Protein AF-A0A6L1NUI7-F1 (afdb_monomer)

Structure (mmCIF, N/CA/C/O backbone):
data_AF-A0A6L1NUI7-F1
#
_entry.id   AF-A0A6L1NUI7-F1
#
loop_
_atom_site.group_PDB
_atom_site.id
_atom_site.type_symbol
_atom_site.label_atom_id
_atom_site.label_alt_id
_atom_site.label_comp_id
_atom_site.label_asym_id
_atom_site.label_entity_id
_atom_site.label_seq_id
_atom_site.pdbx_PDB_ins_code
_atom_site.Cartn_x
_atom_site.Cartn_y
_atom_site.Cartn_z
_atom_site.occupancy
_atom_site.B_iso_or_equiv
_atom_site.auth_seq_id
_atom_site.auth_comp_id
_atom_site.auth_asym_id
_atom_site.auth_atom_id
_atom_site.pdbx_PDB_model_num
ATOM 1 N N . SER A 1 1 ? 5.951 13.833 6.205 1.00 36.56 1 SER A N 1
ATOM 2 C CA . SER A 1 1 ? 7.248 13.678 5.516 1.00 36.56 1 SER A CA 1
ATOM 3 C C . SER A 1 1 ? 7.346 12.239 5.042 1.00 36.56 1 SER A C 1
ATOM 5 O O . SER A 1 1 ? 7.330 11.339 5.869 1.00 36.56 1 SER A O 1
ATOM 7 N N . GLY A 1 2 ? 7.330 12.006 3.727 1.00 36.03 2 GLY A N 1
ATOM 8 C CA . GLY A 1 2 ? 7.418 10.654 3.169 1.00 36.03 2 GLY A CA 1
ATOM 9 C C . GLY A 1 2 ? 8.837 10.120 3.326 1.00 36.03 2 GLY A C 1
ATOM 10 O O . GLY A 1 2 ? 9.734 10.541 2.601 1.00 36.03 2 GLY A O 1
ATOM 11 N N . ALA A 1 3 ? 9.051 9.234 4.295 1.00 41.09 3 ALA A N 1
ATOM 12 C CA . ALA A 1 3 ? 10.336 8.588 4.544 1.00 41.09 3 ALA A CA 1
ATOM 13 C C . ALA A 1 3 ? 10.554 7.423 3.561 1.00 41.09 3 ALA A C 1
ATOM 15 O O . ALA A 1 3 ? 10.689 6.271 3.963 1.00 41.09 3 ALA A O 1
ATOM 16 N N . SER A 1 4 ? 10.556 7.706 2.255 1.00 45.91 4 SER A N 1
ATOM 17 C CA . SER A 1 4 ? 10.937 6.700 1.261 1.00 45.91 4 SER A CA 1
ATOM 18 C C . SER A 1 4 ? 12.454 6.536 1.294 1.00 45.91 4 SER A C 1
ATOM 20 O O . SER A 1 4 ? 13.188 7.446 0.919 1.00 45.91 4 SER A O 1
ATOM 22 N N . GLN A 1 5 ? 12.933 5.378 1.754 1.00 47.09 5 GLN A N 1
ATOM 23 C CA . GLN A 1 5 ? 14.368 5.072 1.856 1.00 47.09 5 GLN A CA 1
ATOM 24 C C . GLN A 1 5 ? 15.029 4.854 0.486 1.00 47.09 5 GLN A C 1
ATOM 26 O O . GLN A 1 5 ? 16.252 4.861 0.374 1.00 47.09 5 GLN A O 1
ATOM 31 N N . THR A 1 6 ? 14.232 4.666 -0.572 1.00 51.44 6 THR A N 1
ATOM 32 C CA . THR A 1 6 ? 14.735 4.503 -1.938 1.00 51.44 6 THR A CA 1
ATOM 33 C C . THR A 1 6 ? 13.936 5.345 -2.931 1.00 51.44 6 THR A C 1
ATOM 35 O O . THR A 1 6 ? 12.750 5.619 -2.735 1.00 51.44 6 THR A O 1
ATOM 38 N N . MET A 1 7 ? 14.580 5.712 -4.041 1.00 58.28 7 MET A N 1
ATOM 39 C CA . MET A 1 7 ? 13.955 6.380 -5.194 1.00 58.28 7 MET A CA 1
ATOM 40 C C . MET A 1 7 ? 13.017 5.450 -5.996 1.00 58.28 7 MET A C 1
ATOM 42 O O . MET A 1 7 ? 12.481 5.850 -7.026 1.00 58.28 7 MET A O 1
ATOM 46 N N . ARG A 1 8 ? 12.824 4.198 -5.552 1.00 62.00 8 ARG A N 1
ATOM 47 C CA . ARG A 1 8 ? 11.993 3.180 -6.205 1.00 62.00 8 ARG A CA 1
ATOM 48 C C . ARG A 1 8 ? 10.780 2.858 -5.326 1.00 62.00 8 ARG A C 1
ATOM 50 O O . ARG A 1 8 ? 10.749 1.833 -4.655 1.00 62.00 8 ARG A O 1
ATOM 57 N N . SER A 1 9 ? 9.793 3.752 -5.333 1.00 72.69 9 SER A N 1
ATOM 58 C CA . SER A 1 9 ? 8.550 3.624 -4.558 1.00 72.69 9 SER A CA 1
ATOM 59 C C . SER A 1 9 ? 7.347 3.399 -5.468 1.00 72.69 9 SER A C 1
ATOM 61 O O . SER A 1 9 ? 7.165 4.125 -6.445 1.00 72.69 9 SER A O 1
ATOM 63 N N . TYR A 1 10 ? 6.519 2.392 -5.165 1.00 78.00 10 TYR A N 1
ATOM 64 C CA . TYR A 1 10 ? 5.344 2.039 -5.979 1.00 78.00 10 TYR A CA 1
ATOM 65 C C . TYR A 1 10 ? 4.313 3.182 -6.057 1.00 78.00 10 TYR A C 1
ATOM 67 O O . TYR A 1 10 ? 3.573 3.273 -7.037 1.00 78.00 10 TYR A O 1
ATOM 75 N N . HIS A 1 11 ? 4.331 4.115 -5.096 1.00 79.81 11 HIS A N 1
ATOM 76 C CA . HIS A 1 11 ? 3.532 5.347 -5.131 1.00 79.81 11 HIS A CA 1
ATOM 77 C C . HIS A 1 11 ? 3.903 6.248 -6.318 1.00 79.81 11 HIS A C 1
ATOM 79 O O . HIS A 1 11 ? 3.029 6.861 -6.923 1.00 79.81 11 HIS A O 1
ATOM 85 N N . LEU A 1 12 ? 5.183 6.285 -6.716 1.00 76.06 12 LEU A N 1
ATOM 86 C CA . LEU A 1 12 ? 5.661 7.122 -7.829 1.00 76.06 12 LEU A CA 1
ATOM 87 C C . LEU A 1 12 ? 5.173 6.639 -9.197 1.00 76.06 12 LEU A C 1
ATOM 89 O O . LEU A 1 12 ? 5.147 7.409 -10.152 1.00 76.06 12 LEU A O 1
ATOM 93 N N . VAL A 1 13 ? 4.809 5.363 -9.293 1.00 78.19 13 VAL A N 1
ATOM 94 C CA . VAL A 1 13 ? 4.329 4.735 -10.528 1.00 78.19 13 VAL A CA 1
ATOM 95 C C . VAL A 1 13 ? 2.831 4.430 -10.486 1.00 78.19 13 VAL A C 1
ATOM 97 O O . VAL A 1 13 ? 2.333 3.708 -11.344 1.00 78.19 13 VAL A O 1
ATOM 100 N N . GLY A 1 14 ? 2.112 4.961 -9.491 1.00 81.19 14 GLY A N 1
ATOM 101 C CA . GLY A 1 14 ? 0.664 4.784 -9.362 1.00 81.19 14 GLY A CA 1
ATOM 102 C C . GLY A 1 14 ? 0.231 3.351 -9.042 1.00 81.19 14 GLY A C 1
ATOM 103 O O . GLY A 1 14 ? -0.898 2.978 -9.338 1.00 81.19 14 GLY A O 1
ATOM 104 N N . GLN A 1 15 ? 1.120 2.542 -8.463 1.00 85.12 15 GLN A N 1
ATOM 105 C CA . GLN A 1 15 ? 0.863 1.140 -8.115 1.00 85.12 15 GLN A CA 1
ATOM 106 C C . GLN A 1 15 ? 0.808 0.914 -6.601 1.00 85.12 15 GLN A C 1
ATOM 108 O O . GLN A 1 15 ? 0.801 -0.228 -6.156 1.00 85.12 15 GLN A O 1
ATOM 113 N N . ALA A 1 16 ? 0.793 1.974 -5.794 1.00 89.25 16 ALA A N 1
ATOM 114 C CA . ALA A 1 16 ? 0.559 1.877 -4.361 1.00 89.25 16 ALA A CA 1
ATOM 115 C C . ALA A 1 16 ? -0.425 2.941 -3.887 1.00 89.25 16 ALA A C 1
ATOM 117 O O . ALA A 1 16 ? -0.636 3.958 -4.548 1.00 89.25 16 ALA A O 1
ATOM 118 N N . LEU A 1 17 ? -1.033 2.662 -2.742 1.00 87.94 17 LEU A N 1
ATOM 119 C CA . LEU A 1 17 ? -1.904 3.563 -2.013 1.00 87.94 17 LEU A CA 1
ATOM 120 C C . LEU A 1 17 ? -1.722 3.327 -0.518 1.00 87.94 17 LEU A C 1
ATOM 122 O O . LEU A 1 17 ? -1.456 2.203 -0.092 1.00 87.94 17 LEU A O 1
ATOM 126 N N . ASP A 1 18 ? -1.947 4.378 0.259 1.00 91.00 18 ASP A N 1
ATOM 127 C CA . ASP A 1 18 ? -2.017 4.278 1.710 1.00 91.00 18 ASP A CA 1
ATOM 128 C C . ASP A 1 18 ? -3.473 4.406 2.144 1.00 91.00 18 ASP A C 1
ATOM 130 O O . ASP A 1 18 ? -4.234 5.217 1.606 1.00 91.00 18 ASP A O 1
ATOM 134 N N . PHE A 1 19 ? -3.874 3.607 3.125 1.00 90.81 19 PHE A N 1
ATOM 135 C CA . PHE A 1 19 ? -5.210 3.672 3.704 1.00 90.81 19 PHE A CA 1
ATOM 136 C C . PHE A 1 19 ? -5.127 3.869 5.211 1.00 90.81 19 PHE A C 1
ATOM 138 O O . PHE A 1 19 ? -4.151 3.489 5.842 1.00 90.81 19 PHE A O 1
ATOM 145 N N . VAL A 1 20 ? -6.183 4.432 5.792 1.00 92.69 20 VAL A N 1
ATOM 146 C CA . VAL A 1 20 ? -6.388 4.512 7.240 1.00 92.69 20 VAL A CA 1
ATOM 147 C C . VAL A 1 20 ? -7.869 4.312 7.525 1.00 92.69 20 VAL A C 1
ATOM 149 O O . VAL A 1 20 ? -8.725 4.713 6.732 1.00 92.69 20 VAL A O 1
ATOM 152 N N . MET A 1 21 ? -8.201 3.674 8.644 1.00 89.19 21 MET A N 1
ATOM 153 C CA . MET A 1 21 ? -9.601 3.538 9.030 1.00 89.19 21 MET A CA 1
ATOM 154 C C . MET A 1 21 ? -10.107 4.824 9.666 1.00 89.19 21 MET A C 1
ATOM 156 O O . MET A 1 21 ? -9.452 5.407 10.523 1.00 89.19 21 MET A O 1
ATOM 160 N N . ALA A 1 22 ? -11.302 5.245 9.263 1.00 90.69 22 ALA A N 1
ATOM 161 C CA . ALA A 1 22 ? -11.936 6.446 9.777 1.00 90.69 22 ALA A CA 1
ATOM 162 C C . ALA A 1 22 ? -13.368 6.168 10.238 1.00 90.69 22 ALA A C 1
ATOM 164 O O . ALA A 1 22 ? -14.084 5.338 9.673 1.00 90.69 22 ALA A O 1
ATOM 165 N N . LYS A 1 23 ? -13.798 6.900 11.264 1.00 88.56 23 LYS A N 1
ATOM 166 C CA . LYS A 1 23 ? -15.185 6.975 11.720 1.00 88.56 23 LYS A CA 1
ATOM 167 C C . LYS A 1 23 ? -15.576 8.447 11.806 1.00 88.56 23 LYS A C 1
ATOM 169 O O . LYS A 1 23 ? -15.197 9.152 12.739 1.00 88.56 23 LYS A O 1
ATOM 174 N N . GLY A 1 24 ? -16.330 8.922 10.816 1.00 89.94 24 GLY A N 1
ATOM 175 C CA . GLY A 1 24 ? -16.632 10.347 10.683 1.00 89.94 24 GLY A CA 1
ATOM 176 C C . GLY A 1 24 ? -15.354 11.154 10.440 1.00 89.94 24 GLY A C 1
ATOM 177 O O . GLY A 1 24 ? -14.626 10.875 9.495 1.00 89.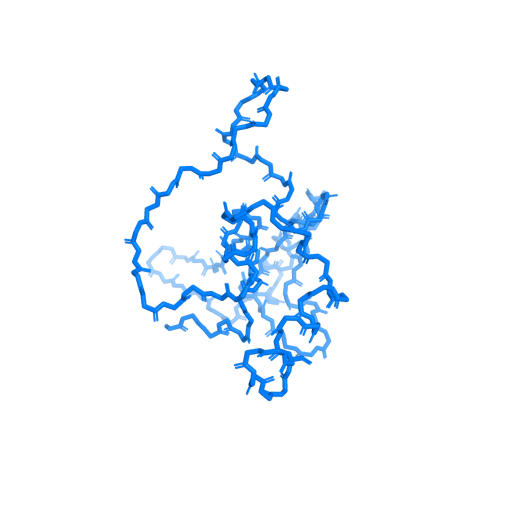94 24 GLY A O 1
ATOM 178 N N . LYS A 1 25 ? -15.078 12.137 11.303 1.00 90.50 25 LYS A N 1
ATOM 179 C CA . LYS A 1 25 ? -13.871 12.983 11.230 1.00 90.50 25 LYS A CA 1
ATOM 180 C C . LYS A 1 25 ? -12.664 12.405 11.980 1.00 90.50 25 LYS A C 1
ATOM 182 O O . LYS A 1 25 ? -11.600 13.015 11.975 1.00 90.50 25 LYS A O 1
ATOM 187 N N . THR A 1 26 ? -12.824 11.264 12.646 1.00 89.38 26 THR A N 1
ATOM 188 C CA . THR A 1 26 ? -11.764 10.642 13.444 1.00 89.38 26 THR A CA 1
ATOM 189 C C . THR A 1 26 ? -11.085 9.548 12.638 1.00 89.38 26 THR A C 1
ATOM 191 O O . THR A 1 26 ? -11.755 8.640 12.148 1.00 89.38 26 THR A O 1
ATOM 194 N N . VAL A 1 27 ? -9.762 9.624 12.532 1.00 91.62 27 VAL A N 1
ATOM 195 C CA . VAL A 1 27 ? -8.914 8.582 11.943 1.00 91.62 27 VAL A CA 1
ATOM 196 C C . VAL A 1 27 ? -8.290 7.730 13.044 1.00 91.62 27 VAL A C 1
ATOM 198 O O . VAL A 1 27 ? -7.925 8.246 14.099 1.00 91.62 27 VAL A O 1
ATOM 201 N N . ASP A 1 28 ? -8.168 6.432 12.796 1.00 89.94 28 ASP A N 1
ATOM 202 C CA . ASP A 1 28 ? -7.568 5.456 13.701 1.00 89.94 28 ASP A CA 1
ATOM 203 C C . ASP A 1 28 ? -6.395 4.754 13.003 1.00 89.94 28 ASP A C 1
ATOM 205 O O . ASP A 1 28 ? -6.570 3.852 12.178 1.00 89.94 28 ASP A O 1
ATOM 209 N N . TRP A 1 29 ? -5.185 5.191 13.356 1.00 88.50 29 TRP A N 1
ATOM 210 C CA . TRP A 1 29 ? -3.920 4.652 12.853 1.00 88.50 29 TRP A CA 1
ATOM 211 C C . TRP A 1 29 ? -3.480 3.359 13.560 1.00 88.50 29 TRP A C 1
ATOM 213 O O . TRP A 1 29 ? -2.514 2.733 13.135 1.00 88.50 29 TRP A O 1
ATOM 223 N N . GLY A 1 30 ? -4.149 2.939 14.637 1.00 89.00 30 GLY A N 1
ATOM 224 C CA . GLY A 1 30 ? -3.816 1.711 15.369 1.00 89.00 30 GLY A CA 1
ATOM 225 C C . GLY A 1 30 ? -4.628 0.500 14.915 1.00 89.00 30 GLY A C 1
ATOM 226 O O . GLY A 1 30 ? -4.228 -0.649 15.111 1.00 89.00 30 GLY A O 1
ATOM 227 N N . ALA A 1 31 ? -5.774 0.729 14.278 1.00 90.69 31 ALA A N 1
ATOM 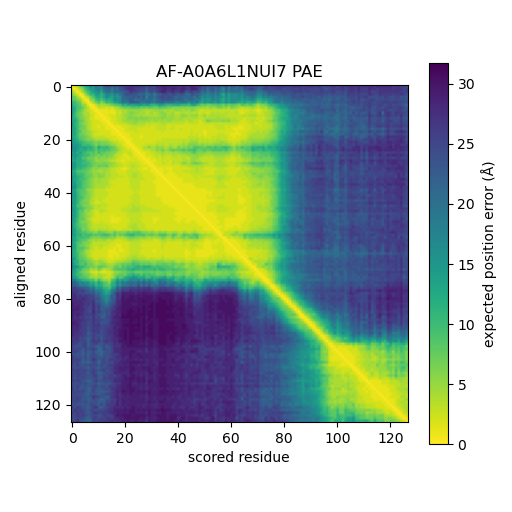228 C CA . ALA A 1 31 ? -6.750 -0.328 14.070 1.00 90.69 31 ALA A CA 1
ATOM 229 C C . ALA A 1 31 ? -6.463 -1.271 12.885 1.00 90.69 31 ALA A C 1
ATOM 231 O O . ALA A 1 31 ? -7.240 -2.203 12.673 1.00 90.69 31 ALA A O 1
ATOM 232 N N . TYR A 1 32 ? -5.360 -1.128 12.143 1.00 91.00 32 TYR A N 1
ATOM 233 C CA . TYR A 1 32 ? -5.025 -1.984 10.987 1.00 91.00 32 TYR A CA 1
ATOM 234 C C . TYR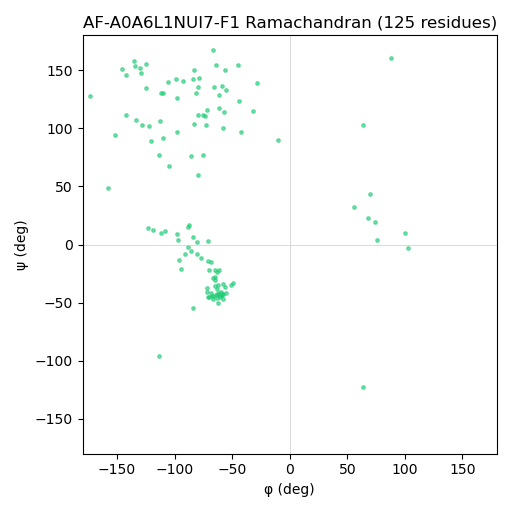 A 1 32 ? -5.128 -3.495 11.259 1.00 91.00 32 TYR A C 1
ATOM 236 O O . TYR A 1 32 ? -5.537 -4.261 10.388 1.00 91.00 32 TYR A O 1
ATOM 244 N N . ARG A 1 33 ? -4.824 -3.927 12.491 1.00 91.62 33 ARG A N 1
ATOM 245 C CA . ARG A 1 33 ? -4.890 -5.336 12.926 1.00 91.62 33 ARG A CA 1
ATOM 246 C C . ARG A 1 33 ? -6.186 -5.723 13.655 1.00 91.62 33 ARG A C 1
ATOM 248 O O . ARG A 1 33 ? -6.312 -6.864 14.099 1.00 91.62 33 ARG A O 1
ATOM 255 N N . SER A 1 34 ? -7.152 -4.812 13.762 1.00 93.25 34 SER A N 1
ATOM 256 C CA . SER A 1 34 ? -8.511 -5.115 14.233 1.00 93.25 34 SER A CA 1
ATOM 257 C C . SER A 1 34 ? -9.256 -6.020 13.245 1.00 93.25 34 SER A C 1
ATOM 259 O O . SER A 1 34 ? -8.850 -6.160 12.091 1.00 93.25 34 SER A O 1
ATOM 261 N N . ASP A 1 35 ? -10.393 -6.589 13.648 1.00 94.12 35 ASP A N 1
ATOM 262 C CA . ASP A 1 35 ? -11.200 -7.451 12.770 1.00 94.12 35 ASP A CA 1
ATOM 263 C C . ASP A 1 35 ? -11.653 -6.749 11.485 1.00 94.12 35 ASP A C 1
ATOM 265 O O . ASP A 1 35 ? -11.725 -7.366 10.422 1.00 94.12 35 ASP A O 1
ATOM 269 N N . LYS A 1 36 ? -11.932 -5.441 11.555 1.00 90.94 36 LYS A N 1
ATOM 270 C CA . LYS A 1 36 ? -12.295 -4.639 10.378 1.00 90.94 36 LYS A CA 1
ATOM 271 C C . LYS A 1 36 ? -11.093 -4.421 9.463 1.00 90.94 36 LYS A C 1
ATOM 273 O O . LYS A 1 36 ? -11.215 -4.631 8.258 1.00 90.94 36 LYS A O 1
ATOM 278 N N . GLY A 1 37 ? -9.940 -4.072 10.038 1.00 92.38 37 GLY A N 1
ATOM 279 C CA . GLY A 1 37 ? -8.691 -3.901 9.294 1.00 92.38 37 GLY A CA 1
ATOM 280 C C . GLY A 1 37 ? -8.266 -5.192 8.594 1.00 92.38 37 GLY A C 1
ATOM 281 O O . GLY A 1 37 ? -8.026 -5.193 7.391 1.00 92.38 37 GLY A O 1
ATOM 282 N N . LYS A 1 38 ? -8.324 -6.328 9.300 1.00 93.19 38 LYS A N 1
ATOM 283 C CA . LYS A 1 38 ? -8.062 -7.659 8.734 1.00 93.19 38 LYS A CA 1
ATOM 284 C C . LYS A 1 38 ? -9.003 -8.003 7.578 1.00 93.19 38 LYS A C 1
ATOM 286 O O . LYS A 1 38 ? -8.535 -8.506 6.562 1.00 93.19 38 LYS A O 1
ATOM 291 N N . LYS A 1 39 ? -10.308 -7.720 7.694 1.00 94.81 39 LYS A N 1
ATOM 292 C CA . LYS A 1 39 ? -11.277 -7.938 6.600 1.00 94.81 39 LYS A CA 1
ATOM 293 C C . LYS A 1 39 ? -10.963 -7.077 5.376 1.00 94.81 39 LYS A C 1
ATOM 295 O O . LYS A 1 39 ? -11.016 -7.580 4.256 1.00 94.81 39 LYS A O 1
ATOM 300 N N . PHE A 1 40 ? -10.609 -5.810 5.586 1.00 94.06 40 PHE A N 1
ATOM 301 C CA . PHE A 1 40 ? -10.198 -4.911 4.509 1.00 94.06 40 PHE A CA 1
ATOM 302 C C . PHE A 1 40 ? -8.930 -5.417 3.809 1.00 94.06 40 PHE A C 1
ATOM 304 O O . PHE A 1 40 ? -8.932 -5.595 2.594 1.00 94.06 40 PHE A O 1
ATOM 311 N N . VAL A 1 41 ? -7.886 -5.741 4.577 1.00 93.88 41 VAL A N 1
ATOM 312 C CA . VAL A 1 41 ? -6.622 -6.277 4.055 1.00 93.88 41 VAL A CA 1
ATOM 313 C C . VAL A 1 41 ? -6.846 -7.594 3.313 1.00 93.88 41 VAL A C 1
ATOM 315 O O . VAL A 1 41 ? -6.322 -7.773 2.220 1.00 93.88 41 VAL A O 1
ATOM 318 N N . ALA A 1 42 ? -7.660 -8.505 3.852 1.00 94.19 42 ALA A N 1
ATOM 319 C CA . ALA A 1 42 ? -7.998 -9.756 3.176 1.00 94.19 42 ALA A CA 1
ATOM 320 C C . ALA A 1 42 ? -8.675 -9.502 1.821 1.00 94.19 42 ALA A C 1
ATOM 322 O O . ALA A 1 42 ? -8.348 -10.159 0.831 1.00 94.19 42 ALA A O 1
ATOM 323 N N . LYS A 1 43 ? -9.575 -8.512 1.746 1.00 94.19 43 LYS A N 1
ATOM 324 C CA . LYS A 1 43 ? -10.193 -8.120 0.478 1.00 94.19 43 LYS A CA 1
ATOM 325 C C . LYS A 1 43 ? -9.174 -7.507 -0.483 1.00 94.19 43 LYS A C 1
ATOM 327 O O . LYS A 1 43 ? -9.165 -7.902 -1.645 1.00 94.19 43 LYS A O 1
ATOM 332 N N . ALA A 1 44 ? -8.302 -6.612 -0.020 1.00 92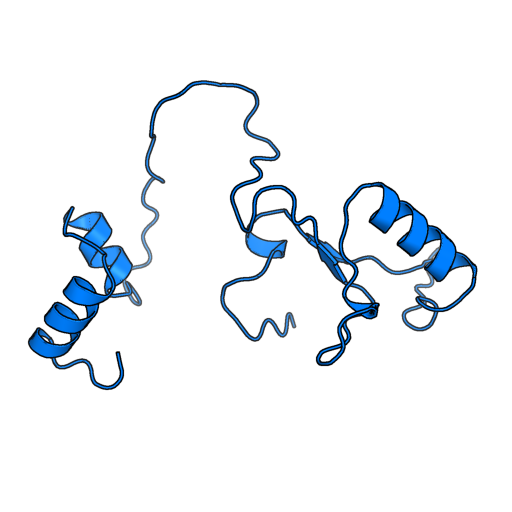.50 44 ALA A N 1
ATOM 333 C CA . ALA A 1 44 ? -7.240 -6.030 -0.841 1.00 92.50 44 ALA A CA 1
ATOM 334 C C . ALA A 1 44 ? -6.320 -7.120 -1.420 1.00 92.50 44 ALA A C 1
ATOM 336 O O . ALA A 1 44 ? -6.113 -7.175 -2.630 1.00 92.50 44 ALA A O 1
ATOM 337 N N . LYS A 1 45 ? -5.885 -8.071 -0.588 1.00 90.88 45 LYS A N 1
ATOM 338 C CA . LYS A 1 45 ? -5.108 -9.239 -1.025 1.00 90.88 45 LYS A CA 1
ATOM 339 C C . LYS A 1 45 ? -5.838 -10.077 -2.069 1.00 90.88 45 LYS A C 1
ATOM 341 O O . LYS A 1 45 ? -5.239 -10.457 -3.066 1.00 90.88 45 LYS A O 1
ATOM 346 N N . SER A 1 46 ? -7.143 -10.309 -1.897 1.00 92.50 46 SER A N 1
ATOM 347 C CA . SER A 1 46 ? -7.943 -11.045 -2.891 1.00 92.50 46 SER A CA 1
ATOM 348 C C . SER A 1 46 ? -8.031 -10.346 -4.252 1.00 92.50 46 SER A C 1
ATOM 350 O O . SER A 1 46 ? -8.283 -10.999 -5.258 1.00 92.50 46 SER A O 1
ATOM 352 N N . LEU A 1 47 ? -7.833 -9.024 -4.284 1.00 88.62 47 LEU A N 1
ATOM 353 C CA . LEU A 1 47 ? -7.780 -8.235 -5.514 1.00 88.62 47 LEU A CA 1
ATOM 354 C C . LEU A 1 47 ? -6.375 -8.209 -6.132 1.00 88.62 47 LEU A C 1
ATOM 356 O O . LEU A 1 47 ? -6.233 -7.677 -7.225 1.00 88.62 47 LEU A O 1
ATOM 360 N N . GLY A 1 48 ? -5.369 -8.786 -5.464 1.00 86.50 48 GLY A N 1
ATOM 361 C CA . GLY A 1 48 ? -3.976 -8.865 -5.913 1.00 86.50 48 GLY A CA 1
ATOM 362 C C . GLY A 1 48 ? -3.034 -7.835 -5.281 1.00 86.50 48 GLY A C 1
ATOM 363 O O . GLY A 1 48 ? -1.900 -7.701 -5.731 1.00 86.50 48 GLY A O 1
ATOM 364 N N . PHE A 1 49 ? -3.473 -7.107 -4.249 1.00 90.44 49 PHE A N 1
ATOM 365 C CA . PHE A 1 49 ? -2.583 -6.213 -3.506 1.00 90.44 49 PHE A CA 1
ATOM 366 C C . PHE A 1 49 ? -1.698 -6.975 -2.514 1.00 90.44 49 PHE A C 1
ATOM 368 O O . PHE A 1 49 ? -2.136 -7.893 -1.822 1.00 90.44 49 PHE A O 1
ATOM 375 N N . GLU A 1 50 ? -0.465 -6.516 -2.377 1.00 91.12 50 GLU A N 1
ATOM 376 C CA . GLU A 1 50 ? 0.444 -6.837 -1.285 1.00 91.12 50 GLU A CA 1
ATOM 377 C C . GLU A 1 50 ? 0.294 -5.779 -0.182 1.00 91.12 50 GLU A C 1
ATOM 379 O O . GLU A 1 50 ? 0.152 -4.587 -0.465 1.00 91.12 50 GLU A O 1
ATOM 384 N N . TRP A 1 51 ? 0.328 -6.202 1.084 1.00 94.00 51 TRP A N 1
ATOM 385 C CA . TRP A 1 51 ? 0.161 -5.315 2.235 1.00 94.00 51 TRP A CA 1
ATOM 386 C C . TRP A 1 51 ? 1.467 -5.143 3.006 1.00 94.00 51 TRP A C 1
ATOM 388 O O . TRP A 1 51 ? 2.103 -6.127 3.384 1.00 94.00 51 TRP A O 1
ATOM 398 N N . GLY A 1 52 ? 1.840 -3.891 3.286 1.00 89.69 52 GLY A N 1
ATOM 399 C CA . GLY A 1 52 ? 3.066 -3.559 4.013 1.00 89.69 52 GLY A CA 1
ATOM 400 C C . GLY A 1 52 ? 3.084 -4.048 5.460 1.00 89.69 52 GLY A C 1
ATOM 401 O O . GLY A 1 52 ? 4.148 -4.284 6.032 1.00 89.69 52 GLY A O 1
ATOM 402 N N . GLY A 1 53 ? 1.911 -4.301 6.045 1.00 89.12 53 GLY A N 1
ATOM 403 C CA . GLY A 1 53 ? 1.793 -4.870 7.384 1.00 89.12 53 GLY A CA 1
ATOM 404 C C . GLY A 1 53 ? 2.261 -6.327 7.512 1.00 89.12 53 GLY A C 1
ATOM 405 O O . GLY A 1 53 ? 2.463 -6.789 8.639 1.00 89.12 53 GLY A O 1
ATOM 406 N N . ASP A 1 54 ? 2.439 -7.048 6.398 1.00 89.38 54 ASP A N 1
ATOM 407 C CA . ASP A 1 54 ? 2.985 -8.414 6.391 1.00 89.38 54 ASP A CA 1
ATOM 408 C C . ASP A 1 54 ? 4.512 -8.460 6.233 1.00 89.38 54 ASP A C 1
ATOM 410 O O . ASP A 1 54 ? 5.101 -9.539 6.316 1.00 89.38 54 ASP A O 1
ATOM 414 N N . TRP A 1 55 ? 5.170 -7.329 5.963 1.00 86.69 55 TRP A N 1
ATOM 415 C CA . TRP A 1 55 ? 6.614 -7.312 5.740 1.00 86.69 55 TRP A CA 1
ATOM 416 C C . TRP A 1 55 ? 7.362 -7.706 7.021 1.00 86.69 55 TRP A C 1
ATOM 418 O O . TRP A 1 55 ? 7.051 -7.234 8.108 1.00 86.69 55 TRP A O 1
ATOM 428 N N . SER A 1 56 ? 8.373 -8.568 6.909 1.00 79.75 56 SER A N 1
ATOM 429 C CA . SER A 1 56 ? 9.126 -9.091 8.062 1.00 79.75 56 SER A CA 1
ATOM 430 C C . SER A 1 56 ? 10.150 -8.111 8.648 1.00 79.75 56 SER A C 1
ATOM 432 O O . SER A 1 56 ? 10.688 -8.360 9.723 1.00 79.75 56 SER A O 1
ATOM 434 N N . GLY A 1 57 ? 10.435 -7.014 7.943 1.00 82.56 57 GLY A N 1
ATOM 435 C CA . GLY A 1 57 ? 11.366 -5.971 8.371 1.00 82.56 57 GLY A CA 1
ATOM 436 C C . GLY A 1 57 ? 10.646 -4.657 8.646 1.00 82.56 57 GLY A C 1
ATOM 437 O O . GLY A 1 57 ? 10.121 -4.431 9.733 1.00 82.56 57 GLY A O 1
ATOM 438 N N . PHE A 1 58 ? 10.632 -3.774 7.648 1.00 79.19 58 PHE A N 1
ATOM 439 C CA . PHE A 1 58 ? 10.004 -2.457 7.740 1.00 79.19 58 PHE A CA 1
ATOM 440 C C . PHE A 1 58 ? 8.473 -2.568 7.653 1.00 79.19 58 PHE A C 1
ATOM 442 O O . PHE A 1 58 ? 7.902 -2.336 6.603 1.00 79.19 58 PHE A O 1
ATOM 449 N N . VAL A 1 59 ? 7.800 -2.975 8.730 1.00 86.00 59 VAL A N 1
ATOM 450 C CA . VAL A 1 59 ? 6.331 -3.114 8.745 1.00 86.00 59 VAL A CA 1
ATOM 451 C C . VAL A 1 59 ? 5.664 -1.757 8.482 1.00 86.00 59 VAL A C 1
ATOM 453 O O . VAL A 1 59 ? 5.765 -0.852 9.311 1.00 86.00 59 VAL A O 1
ATOM 456 N N . ASP A 1 60 ? 4.920 -1.649 7.380 1.00 86.56 60 ASP A N 1
ATOM 457 C CA . ASP A 1 60 ? 4.188 -0.438 6.989 1.00 86.56 60 ASP A CA 1
ATOM 458 C C . ASP A 1 60 ? 2.682 -0.729 6.882 1.00 86.56 60 ASP A C 1
ATOM 460 O O . ASP A 1 60 ? 2.166 -1.169 5.855 1.00 86.56 60 ASP A O 1
ATOM 464 N N . ASN A 1 61 ? 1.961 -0.566 7.995 1.00 88.75 61 ASN A N 1
ATOM 465 C CA . ASN A 1 61 ? 0.547 -0.948 8.072 1.00 88.75 61 ASN A CA 1
ATOM 466 C C . ASN A 1 61 ? -0.392 -0.126 7.157 1.00 88.75 61 ASN A C 1
ATOM 468 O O . ASN A 1 61 ? -1.358 -0.711 6.663 1.00 88.75 61 ASN A O 1
ATOM 472 N N . PRO A 1 62 ? -0.173 1.181 6.927 1.00 91.62 62 PRO A N 1
ATOM 473 C CA . PRO A 1 62 ? -0.940 1.938 5.938 1.00 91.62 62 PRO A CA 1
ATOM 474 C C . PRO A 1 62 ? -0.746 1.489 4.482 1.00 91.62 62 PRO A C 1
ATOM 476 O O . PRO A 1 62 ? -1.663 1.676 3.685 1.00 91.62 62 PRO A O 1
ATOM 479 N N . HIS A 1 63 ? 0.407 0.912 4.124 1.00 90.69 63 HIS A N 1
ATOM 480 C CA . HIS A 1 63 ? 0.817 0.730 2.725 1.00 90.69 63 HIS A CA 1
ATOM 481 C C . HIS A 1 63 ? 0.186 -0.492 2.047 1.00 90.69 63 HIS A C 1
ATOM 483 O O . HIS A 1 63 ? 0.262 -1.622 2.540 1.00 90.69 63 HIS A O 1
ATOM 489 N N . LEU A 1 64 ? -0.377 -0.283 0.858 1.00 90.75 64 LEU A N 1
ATOM 490 C CA . LEU A 1 64 ? -0.795 -1.323 -0.082 1.00 90.75 64 LEU A CA 1
ATOM 491 C C . LEU A 1 64 ? -0.126 -1.089 -1.434 1.00 90.75 64 LEU A C 1
ATOM 493 O O . LEU A 1 64 ? -0.156 0.023 -1.953 1.00 90.75 64 LEU A O 1
ATOM 497 N N . GLN A 1 65 ? 0.407 -2.144 -2.048 1.00 88.00 65 GLN A N 1
ATOM 498 C CA . GLN A 1 65 ? 0.974 -2.079 -3.399 1.00 88.00 65 GLN A CA 1
ATOM 499 C C . GLN A 1 65 ? 0.431 -3.174 -4.306 1.00 88.00 65 GLN A C 1
ATOM 501 O O . GLN A 1 65 ? 0.071 -4.253 -3.851 1.00 88.00 65 GLN A O 1
ATOM 506 N N . PHE A 1 66 ? 0.387 -2.903 -5.602 1.00 86.19 66 PHE A N 1
ATOM 507 C CA . PHE A 1 66 ? -0.101 -3.817 -6.618 1.00 86.19 66 PHE A CA 1
ATOM 508 C C . PHE A 1 66 ? 1.055 -4.262 -7.513 1.00 86.19 66 PHE A C 1
ATOM 510 O O . PHE A 1 66 ? 1.556 -3.501 -8.340 1.00 86.19 66 PHE A O 1
ATOM 517 N N . ASN A 1 67 ? 1.497 -5.504 -7.332 1.00 80.06 67 ASN A N 1
ATOM 518 C CA . ASN A 1 67 ? 2.643 -6.070 -8.039 1.00 80.06 67 ASN A CA 1
ATOM 519 C C . ASN A 1 67 ? 2.182 -7.053 -9.123 1.00 80.06 67 ASN A C 1
ATOM 521 O O . ASN A 1 67 ? 2.369 -8.262 -9.020 1.00 80.06 67 ASN A O 1
ATOM 525 N N . TYR A 1 68 ? 1.529 -6.533 -10.161 1.00 74.81 68 TYR A N 1
ATOM 526 C CA . TYR A 1 68 ? 0.955 -7.379 -11.208 1.00 74.81 68 TYR A CA 1
ATOM 527 C C . TYR A 1 68 ? 1.966 -7.771 -12.294 1.00 74.81 68 TYR A C 1
ATOM 529 O O . TYR A 1 68 ? 2.163 -8.953 -12.566 1.00 74.81 68 TYR A O 1
ATOM 537 N N . LYS A 1 69 ? 2.631 -6.784 -12.910 1.00 74.06 69 LYS A N 1
ATOM 538 C CA . LYS A 1 69 ? 3.636 -6.981 -13.981 1.00 74.06 69 LYS A CA 1
ATOM 539 C C . LYS A 1 69 ? 5.031 -6.467 -13.606 1.00 74.06 69 LYS A C 1
ATOM 541 O O . LYS A 1 69 ? 5.922 -6.359 -14.447 1.00 74.06 69 LYS A O 1
ATOM 546 N N . GLY A 1 70 ? 5.223 -6.170 -12.325 1.00 73.88 70 GLY A N 1
ATOM 547 C CA . GLY A 1 70 ? 6.425 -5.547 -11.794 1.00 73.88 70 GLY A CA 1
ATOM 548 C C . GLY A 1 70 ? 6.374 -4.019 -11.821 1.00 73.88 70 GLY A C 1
ATOM 549 O O . GLY A 1 70 ? 5.608 -3.390 -12.554 1.00 73.88 70 GLY A O 1
ATOM 550 N N . TYR A 1 71 ? 7.233 -3.426 -10.998 1.00 75.88 71 TYR A N 1
ATOM 551 C CA . TYR A 1 71 ? 7.332 -1.985 -10.776 1.00 75.88 71 TYR A CA 1
ATOM 552 C C . TYR A 1 71 ? 7.273 -1.143 -12.061 1.00 75.88 71 TYR A C 1
ATOM 554 O O . TYR A 1 71 ? 8.114 -1.288 -12.949 1.00 75.88 71 TYR A O 1
ATOM 562 N N . GLY A 1 72 ? 6.320 -0.214 -12.128 1.00 70.88 72 GLY A N 1
ATOM 563 C CA . GLY A 1 72 ? 6.234 0.791 -13.196 1.00 70.88 72 GLY A CA 1
ATOM 564 C C . GLY A 1 72 ? 5.713 0.298 -14.543 1.00 70.88 72 GLY A C 1
ATOM 565 O O . GLY A 1 72 ? 5.686 1.070 -15.495 1.00 70.88 72 GLY A O 1
ATOM 566 N N . THR A 1 73 ? 5.295 -0.965 -14.637 1.00 73.50 73 THR A N 1
ATOM 567 C CA . THR A 1 73 ? 4.808 -1.556 -15.896 1.00 73.50 73 THR A CA 1
ATOM 568 C C . THR A 1 73 ? 3.286 -1.523 -16.051 1.00 73.50 73 THR A C 1
ATOM 570 O O . THR A 1 73 ? 2.781 -1.742 -17.152 1.00 73.50 73 THR A O 1
ATOM 573 N N . ASP A 1 74 ? 2.555 -1.241 -14.971 1.00 63.88 74 ASP A N 1
ATOM 574 C CA . ASP A 1 74 ? 1.103 -1.113 -14.982 1.00 63.88 74 ASP A CA 1
ATOM 575 C C . ASP A 1 74 ? 0.700 0.299 -15.424 1.00 63.88 74 ASP A C 1
ATOM 577 O O . ASP A 1 74 ? 0.865 1.276 -14.690 1.00 63.88 74 ASP A O 1
ATOM 581 N N . THR A 1 75 ? 0.244 0.431 -16.668 1.00 59.81 75 THR A N 1
ATOM 582 C CA . THR A 1 75 ? -0.211 1.703 -17.234 1.00 59.81 75 THR A CA 1
ATOM 583 C C . THR A 1 75 ? -1.677 1.945 -16.887 1.00 59.81 75 THR A C 1
ATOM 585 O O . THR A 1 75 ? -2.552 1.828 -17.745 1.00 59.81 75 THR A O 1
ATOM 588 N N . PHE A 1 76 ? -1.965 2.333 -15.645 1.00 55.03 76 PHE A N 1
ATOM 589 C CA . PHE A 1 76 ? -3.275 2.888 -15.305 1.00 55.03 76 PHE A CA 1
ATOM 590 C C . PHE A 1 76 ? -3.405 4.295 -15.913 1.00 55.03 76 PHE A C 1
ATOM 592 O O . PHE A 1 76 ? -2.655 5.206 -15.575 1.00 55.03 76 PHE A O 1
ATOM 599 N N . GLY A 1 77 ? -4.341 4.476 -16.851 1.00 46.91 77 GLY A N 1
ATOM 600 C CA . GLY A 1 77 ? -4.703 5.797 -17.392 1.00 46.91 77 GLY A CA 1
ATOM 601 C C . GLY A 1 77 ? -4.148 6.151 -18.775 1.00 46.91 77 GLY A C 1
ATOM 602 O O . GLY A 1 77 ? -4.536 7.175 -19.333 1.00 46.91 77 GLY A O 1
ATOM 603 N N . LYS A 1 78 ? -3.328 5.297 -19.397 1.00 46.47 78 LYS A N 1
ATOM 604 C CA . LYS A 1 78 ? -3.196 5.312 -20.859 1.00 46.47 78 LYS A CA 1
ATOM 605 C C . LYS A 1 78 ? -4.091 4.206 -21.377 1.00 46.47 78 LYS A C 1
ATOM 607 O O . LYS A 1 78 ? -3.712 3.040 -21.329 1.00 46.47 78 LYS A O 1
ATOM 612 N N . GLY A 1 79 ? -5.305 4.574 -21.795 1.00 36.94 79 GLY A N 1
ATOM 613 C CA . GLY A 1 79 ? -6.189 3.660 -22.511 1.00 36.94 79 GLY A CA 1
ATOM 614 C C . GLY A 1 79 ? -5.410 2.919 -23.590 1.00 36.94 79 GLY A C 1
ATOM 615 O O . GLY A 1 79 ? -4.383 3.416 -24.056 1.00 36.94 79 GLY A O 1
ATOM 616 N N . ALA A 1 80 ? -5.887 1.732 -23.960 1.00 44.84 80 ALA A N 1
ATOM 617 C CA . ALA A 1 80 ? -5.417 1.017 -25.134 1.00 44.84 80 ALA A CA 1
ATOM 618 C C . ALA A 1 80 ? -5.237 1.999 -26.307 1.00 44.84 80 ALA A C 1
ATOM 620 O O . ALA A 1 80 ? -6.189 2.381 -26.975 1.00 44.84 80 ALA A O 1
ATOM 621 N N . SER A 1 81 ? -4.009 2.462 -26.505 1.00 37.09 81 SER A N 1
ATOM 622 C CA . SER A 1 81 ? -3.608 3.297 -27.616 1.00 37.09 81 SER A CA 1
ATOM 623 C C . SER A 1 81 ? -2.144 3.008 -27.852 1.00 37.09 81 SER A C 1
ATOM 625 O O . SER A 1 81 ? -1.247 3.575 -27.231 1.00 37.09 81 SER A O 1
ATOM 627 N N . THR A 1 82 ? -1.974 2.082 -28.789 1.00 32.72 82 THR A N 1
ATOM 628 C CA . THR A 1 82 ? -0.895 2.058 -29.765 1.00 32.72 82 THR A CA 1
ATOM 629 C C . THR A 1 82 ? 0.504 1.910 -29.187 1.00 32.72 82 THR A C 1
ATOM 631 O O . THR A 1 82 ? 1.144 2.867 -28.760 1.00 32.72 82 THR A O 1
ATOM 634 N N . SER A 1 83 ? 1.010 0.685 -29.309 1.00 42.06 83 SER A N 1
ATOM 635 C CA . SER A 1 83 ? 2.279 0.425 -29.992 1.00 42.06 83 SER A CA 1
ATOM 636 C C . SER A 1 83 ? 2.814 1.649 -30.747 1.00 42.06 83 SER A C 1
ATOM 638 O O . SER A 1 83 ? 2.464 1.880 -31.900 1.00 42.06 83 SER A O 1
ATOM 640 N N . ASN A 1 84 ? 3.607 2.464 -30.065 1.00 33.03 84 ASN A N 1
ATOM 641 C CA . ASN A 1 84 ? 4.779 3.138 -30.593 1.00 33.03 84 ASN A CA 1
ATOM 642 C C . ASN A 1 84 ? 5.483 3.833 -29.432 1.00 33.03 84 ASN A C 1
ATOM 644 O O . ASN A 1 84 ? 4.886 4.554 -28.633 1.00 33.03 84 ASN A O 1
ATOM 648 N N . ALA A 1 85 ? 6.774 3.546 -29.331 1.00 45.97 85 ALA A N 1
ATOM 649 C CA . ALA A 1 85 ? 7.682 4.150 -28.386 1.00 45.97 85 ALA A CA 1
ATOM 650 C C . ALA A 1 85 ? 7.700 5.674 -28.573 1.00 45.97 85 ALA A C 1
ATOM 652 O O . ALA A 1 85 ? 8.403 6.195 -29.433 1.00 45.97 85 ALA A O 1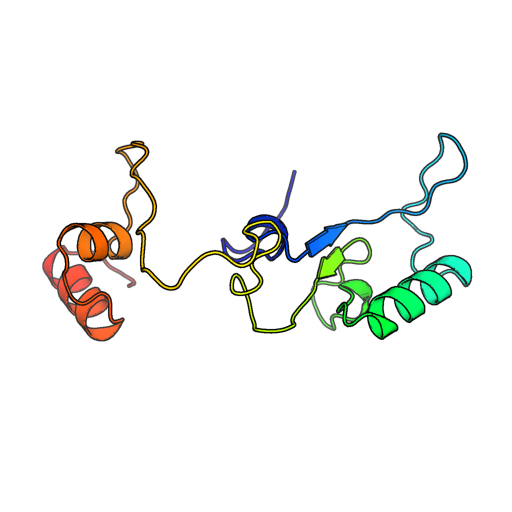
ATOM 653 N N . SER A 1 86 ? 6.971 6.389 -27.722 1.00 38.44 86 SER A N 1
ATOM 654 C CA . SER A 1 86 ? 7.125 7.832 -27.555 1.00 38.44 86 SER A CA 1
ATOM 655 C C . SER A 1 86 ? 7.746 8.088 -26.189 1.00 38.44 86 SER A C 1
ATOM 657 O O . SER A 1 86 ? 7.073 8.154 -25.160 1.00 38.44 86 SER A O 1
ATOM 659 N N . 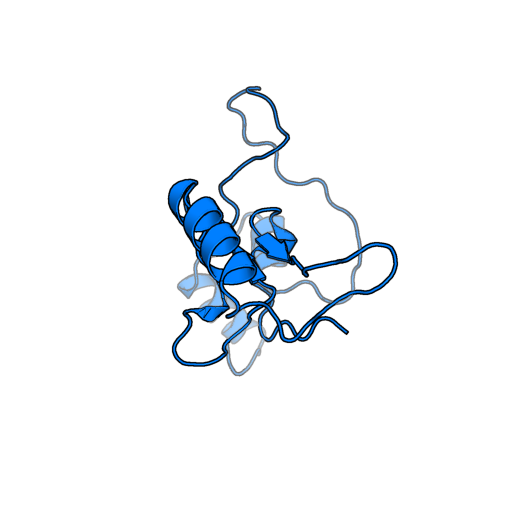LYS A 1 87 ? 9.080 8.147 -26.235 1.00 40.81 87 LYS A N 1
ATOM 660 C CA . LYS A 1 87 ? 10.035 8.688 -25.259 1.00 40.81 87 LYS A CA 1
ATOM 661 C C . LYS A 1 87 ? 9.440 9.836 -24.414 1.00 40.81 87 LYS A C 1
ATOM 663 O O . LYS A 1 87 ? 8.773 10.695 -24.991 1.00 40.81 87 LYS A O 1
ATOM 668 N N . PRO A 1 88 ? 9.701 9.918 -23.092 1.00 38.66 88 PRO A N 1
ATOM 669 C CA . PRO A 1 88 ? 9.236 11.046 -22.292 1.00 38.66 88 PRO A CA 1
ATOM 670 C C . PRO A 1 88 ? 9.851 12.351 -22.804 1.00 38.66 88 PRO A C 1
ATOM 672 O O . PRO A 1 88 ? 11.067 12.445 -22.989 1.00 38.66 88 PRO A O 1
ATOM 675 N N . SER A 1 89 ? 8.986 13.337 -23.038 1.00 34.75 89 SER A N 1
ATOM 676 C CA . SER A 1 89 ? 9.354 14.718 -23.333 1.00 34.75 89 SER A CA 1
ATOM 677 C C . SER A 1 89 ? 10.184 15.295 -22.191 1.00 34.75 89 SER A C 1
ATOM 679 O O . SER A 1 89 ? 9.854 15.120 -21.018 1.00 34.75 89 SER A O 1
ATOM 681 N N . ALA A 1 90 ? 11.251 15.996 -22.561 1.00 47.84 90 ALA A N 1
ATOM 682 C CA . ALA A 1 90 ? 12.112 16.744 -21.666 1.00 47.84 90 ALA A CA 1
ATOM 683 C C . ALA A 1 90 ? 11.302 17.756 -20.839 1.00 47.84 90 ALA A C 1
ATOM 685 O O . ALA A 1 90 ? 10.520 18.524 -21.398 1.00 47.84 90 ALA A O 1
ATOM 686 N N . ASN A 1 91 ? 11.538 17.797 -19.525 1.00 35.31 91 ASN A N 1
ATOM 687 C CA . ASN A 1 91 ? 11.412 19.040 -18.776 1.00 35.31 91 ASN A CA 1
ATOM 688 C C . ASN A 1 91 ? 12.636 19.225 -17.867 1.00 35.31 91 ASN A C 1
ATOM 690 O O . ASN A 1 91 ? 12.862 18.515 -16.891 1.00 35.31 91 ASN A O 1
ATOM 694 N N . THR A 1 92 ? 13.445 20.168 -18.324 1.00 43.53 92 THR A N 1
ATOM 695 C CA . THR A 1 92 ? 14.583 20.875 -17.748 1.00 43.53 92 THR A CA 1
ATOM 696 C C . THR A 1 92 ? 14.523 21.105 -16.236 1.00 43.53 92 THR A C 1
ATOM 698 O O . THR A 1 92 ? 13.747 21.922 -15.758 1.00 43.53 92 THR A O 1
ATOM 701 N N . ASN A 1 93 ? 15.447 20.475 -15.508 1.00 33.97 93 ASN A N 1
ATOM 702 C CA . ASN A 1 93 ? 16.121 21.071 -14.352 1.00 33.97 93 ASN A CA 1
ATOM 703 C C . ASN A 1 93 ? 17.583 20.600 -14.373 1.00 33.97 93 ASN A C 1
ATOM 705 O O . ASN A 1 93 ? 17.883 19.417 -14.239 1.00 33.97 93 ASN A O 1
ATOM 709 N N . THR A 1 94 ? 18.494 21.530 -14.640 1.00 40.06 94 THR A N 1
ATOM 710 C CA . THR A 1 94 ? 19.836 21.288 -15.196 1.00 40.06 94 THR A CA 1
ATOM 711 C C . THR A 1 94 ? 20.943 20.988 -14.183 1.00 40.06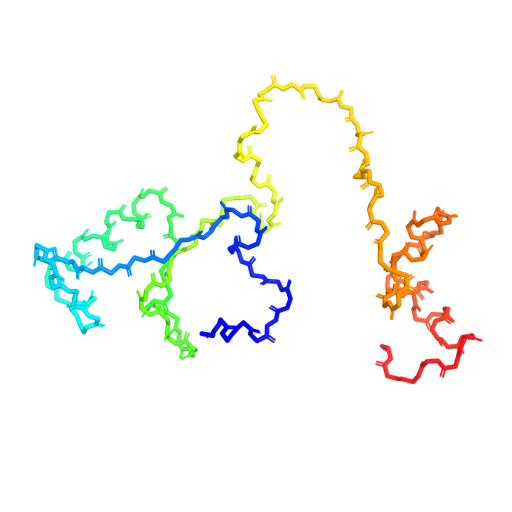 94 THR A C 1
ATOM 713 O O . THR A 1 94 ? 22.104 21.048 -14.559 1.00 40.06 94 THR A O 1
ATOM 716 N N . ASN A 1 95 ? 20.647 20.627 -12.930 1.00 41.31 95 ASN A N 1
ATOM 717 C CA . ASN A 1 95 ? 21.693 20.552 -11.891 1.00 41.31 95 ASN A CA 1
ATOM 718 C C . ASN A 1 95 ? 21.850 19.189 -11.186 1.00 41.31 95 ASN A C 1
ATOM 720 O O . ASN A 1 95 ? 22.524 19.119 -10.165 1.00 41.31 95 ASN A O 1
ATOM 724 N N . SER A 1 96 ? 21.270 18.100 -11.705 1.00 50.94 96 SER A N 1
ATOM 725 C CA . SER A 1 96 ? 21.521 16.743 -11.174 1.00 50.94 96 SER A CA 1
ATOM 726 C C . SER A 1 96 ? 21.216 15.639 -12.196 1.00 50.94 96 SER A C 1
ATOM 728 O O . SER A 1 96 ? 20.481 14.693 -11.917 1.00 50.94 96 SER A O 1
ATOM 730 N N . LEU A 1 97 ? 21.716 15.768 -13.428 1.00 50.62 97 LEU A N 1
ATOM 731 C CA . LEU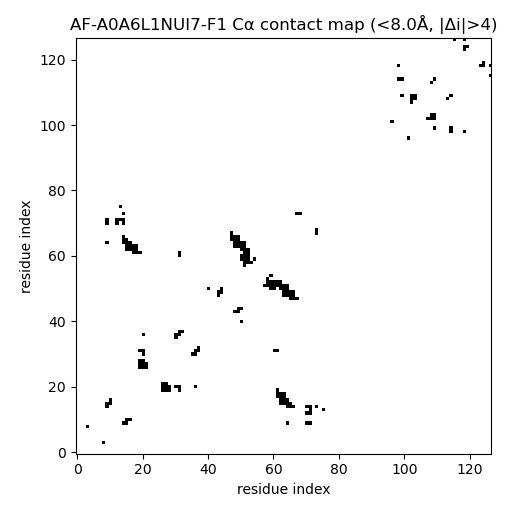 A 1 97 ? 21.572 14.685 -14.405 1.00 50.62 97 LEU A CA 1
ATOM 732 C C . LEU A 1 97 ? 22.525 13.548 -14.023 1.00 50.62 97 LEU A C 1
ATOM 734 O O . LEU A 1 97 ? 23.745 13.691 -14.108 1.00 50.62 97 LEU A O 1
ATOM 738 N N . GLY A 1 98 ? 21.961 12.423 -13.581 1.00 61.19 98 GLY A N 1
ATOM 739 C CA . GLY A 1 98 ? 22.724 11.208 -13.325 1.00 61.19 98 GLY A CA 1
ATOM 740 C C . GLY A 1 98 ? 23.336 10.670 -14.621 1.00 61.19 98 GLY A C 1
ATOM 741 O O . GLY A 1 98 ? 22.813 10.891 -15.713 1.00 61.19 98 GLY A O 1
ATOM 742 N N . LEU A 1 99 ? 24.437 9.918 -14.518 1.00 62.50 99 LEU A N 1
ATOM 743 C CA . LEU A 1 99 ? 25.163 9.369 -15.678 1.00 62.50 99 LEU A CA 1
ATOM 744 C C . LEU A 1 99 ? 24.248 8.611 -16.661 1.00 62.50 99 LEU A C 1
ATOM 746 O O . LEU A 1 99 ? 24.433 8.660 -17.874 1.00 62.50 99 LEU A O 1
ATOM 750 N N . VAL A 1 100 ? 23.240 7.927 -16.113 1.00 61.72 100 VAL A N 1
ATOM 751 C CA . VAL A 1 100 ? 22.224 7.172 -16.857 1.00 61.72 100 VAL A CA 1
ATOM 752 C C . VAL A 1 100 ? 21.413 8.090 -17.780 1.00 61.72 100 VAL A C 1
ATOM 754 O O . VAL A 1 100 ? 21.165 7.733 -18.932 1.00 61.72 100 VAL A O 1
ATOM 757 N N . ASP A 1 101 ? 21.038 9.280 -17.308 1.00 68.06 101 ASP A N 1
ATOM 758 C CA . ASP A 1 101 ? 20.210 10.231 -18.055 1.00 68.06 101 ASP A CA 1
ATOM 759 C C . ASP A 1 101 ? 20.995 10.861 -19.205 1.00 68.06 101 ASP A C 1
ATOM 761 O O . ASP A 1 101 ? 20.492 10.943 -20.327 1.00 68.06 101 ASP A O 1
ATOM 765 N N . TYR A 1 102 ? 22.265 11.209 -18.965 1.00 66.88 102 TYR A N 1
ATOM 766 C CA . TYR A 1 102 ? 23.180 11.664 -20.015 1.00 66.88 102 TYR A CA 1
ATOM 767 C C . TYR A 1 102 ? 23.349 10.609 -21.118 1.00 66.88 102 TYR A C 1
ATOM 769 O O . TYR A 1 102 ? 23.314 10.934 -22.308 1.00 66.88 102 TYR A O 1
ATOM 777 N N . MET A 1 103 ? 23.495 9.335 -20.749 1.00 68.81 103 MET A N 1
ATOM 778 C CA . MET A 1 103 ? 23.681 8.251 -21.719 1.00 68.81 103 MET A CA 1
ATOM 779 C C . MET A 1 103 ? 22.422 8.024 -22.554 1.00 68.81 103 MET A C 1
ATOM 781 O O . MET A 1 103 ? 22.500 7.963 -23.780 1.00 68.81 103 MET A O 1
ATOM 785 N N . ASN A 1 104 ? 21.251 8.017 -21.920 1.00 70.44 104 ASN A N 1
ATOM 786 C CA . ASN A 1 104 ? 19.974 7.908 -22.624 1.00 70.44 104 ASN A CA 1
ATOM 787 C C . ASN A 1 104 ? 19.689 9.126 -23.531 1.00 70.44 104 ASN A C 1
ATOM 789 O O . ASN A 1 104 ? 19.035 8.990 -24.573 1.00 70.44 104 ASN A O 1
ATOM 793 N N . LEU A 1 105 ? 20.186 10.316 -23.168 1.00 66.44 105 LEU A N 1
ATOM 794 C CA . LEU A 1 105 ? 20.073 11.530 -23.981 1.00 66.44 105 LEU A CA 1
ATOM 795 C C . LEU A 1 105 ? 20.941 11.450 -25.243 1.00 66.44 105 LEU A C 1
ATOM 797 O O . LEU A 1 105 ? 20.449 11.717 -26.339 1.00 66.44 105 LEU A O 1
ATOM 801 N N . ASN A 1 106 ? 22.189 11.005 -25.098 1.00 67.75 106 ASN A N 1
ATOM 802 C CA . ASN A 1 106 ? 23.151 10.874 -26.197 1.00 67.75 106 ASN A CA 1
ATOM 803 C C . ASN A 1 106 ? 23.017 9.556 -26.981 1.00 67.75 106 ASN A C 1
ATOM 805 O O . ASN A 1 106 ? 23.832 9.280 -27.856 1.00 67.75 106 ASN A O 1
ATOM 809 N N . LYS A 1 107 ? 21.988 8.743 -26.686 1.00 71.56 107 LYS A N 1
ATOM 810 C CA . LYS A 1 107 ? 21.765 7.407 -27.276 1.00 71.56 107 LYS A CA 1
ATOM 811 C C . LYS A 1 107 ? 22.959 6.454 -27.086 1.00 71.56 107 LYS A C 1
ATOM 813 O O . LYS A 1 107 ? 23.223 5.605 -27.932 1.00 71.56 107 LYS A O 1
ATOM 818 N N . LEU A 1 108 ? 23.676 6.600 -25.976 1.00 67.56 108 LEU A N 1
ATOM 819 C CA . LEU A 1 108 ? 24.757 5.708 -25.565 1.00 67.56 108 LEU A CA 1
ATOM 820 C C . LEU A 1 108 ? 24.175 4.482 -24.848 1.00 67.56 108 LEU A C 1
ATOM 822 O O . LEU A 1 108 ? 23.143 4.585 -24.183 1.00 67.56 108 LEU A O 1
ATOM 826 N N . ASP A 1 109 ? 24.851 3.332 -24.944 1.00 70.81 109 ASP A N 1
ATOM 827 C CA . ASP A 1 109 ? 24.467 2.122 -24.205 1.00 70.81 109 ASP A CA 1
ATOM 828 C C . ASP A 1 109 ? 24.435 2.408 -22.697 1.00 70.81 109 ASP A C 1
ATOM 830 O O . ASP A 1 109 ? 25.474 2.667 -22.103 1.00 70.81 109 ASP A O 1
ATOM 834 N N . SER A 1 110 ? 23.268 2.360 -22.057 1.00 68.25 110 SER A N 1
ATOM 835 C CA . SER A 1 110 ? 23.122 2.641 -20.628 1.00 68.25 110 SER A CA 1
ATOM 836 C C . SER A 1 110 ? 23.306 1.405 -19.739 1.00 68.25 110 SER A C 1
ATOM 838 O O . SER A 1 110 ? 22.965 1.465 -18.558 1.00 68.25 110 SER A O 1
ATOM 840 N N . SER A 1 111 ? 23.857 0.295 -20.249 1.00 71.94 111 SER A N 1
ATOM 841 C CA . SER A 1 111 ? 24.177 -0.906 -19.466 1.00 71.94 111 SER A CA 1
ATOM 842 C C . SER A 1 111 ? 25.107 -0.615 -18.278 1.00 71.94 111 SER A C 1
ATOM 844 O O . SER A 1 111 ? 25.944 0.287 -18.314 1.00 71.94 111 SER A O 1
ATOM 846 N N . PHE A 1 112 ? 24.996 -1.398 -17.198 1.00 65.69 112 PHE A N 1
ATOM 847 C CA . PHE A 1 112 ? 25.835 -1.219 -16.002 1.00 65.69 112 PHE A CA 1
ATOM 848 C C . PHE A 1 112 ? 27.338 -1.286 -16.320 1.00 65.69 112 PHE A C 1
ATOM 850 O O . PHE A 1 112 ? 28.115 -0.508 -15.770 1.00 65.69 112 PHE A O 1
ATOM 857 N N . ALA A 1 113 ? 27.735 -2.154 -17.255 1.00 71.19 113 ALA A N 1
ATOM 858 C CA . ALA A 1 113 ? 29.113 -2.267 -17.718 1.00 71.19 113 ALA A CA 1
ATOM 859 C C . ALA A 1 113 ? 29.602 -0.974 -18.392 1.00 71.19 113 ALA A C 1
ATOM 861 O O . ALA A 1 113 ? 30.683 -0.481 -18.060 1.00 71.19 113 ALA A O 1
ATOM 862 N N . ASN A 1 114 ? 28.795 -0.379 -19.279 1.00 70.88 114 ASN A N 1
ATOM 863 C CA . ASN A 1 114 ? 29.165 0.868 -19.946 1.00 70.88 114 ASN A CA 1
ATOM 864 C C . ASN A 1 114 ? 29.119 2.072 -18.988 1.00 70.88 114 ASN A C 1
ATOM 866 O O . ASN A 1 114 ? 30.007 2.925 -19.011 1.00 70.88 114 ASN A O 1
ATOM 870 N N . ARG A 1 115 ? 28.148 2.102 -18.066 1.00 75.81 115 ARG A N 1
ATOM 871 C CA . ARG A 1 115 ? 28.062 3.123 -17.009 1.00 75.81 115 ARG A CA 1
ATOM 872 C C . ARG A 1 115 ? 29.271 3.094 -16.077 1.00 75.81 115 ARG A C 1
ATOM 874 O O . ARG A 1 115 ? 29.832 4.148 -15.805 1.00 75.81 115 ARG A O 1
ATOM 881 N N . LYS A 1 116 ? 29.727 1.906 -15.660 1.00 74.75 116 LYS A N 1
ATOM 882 C CA . LYS A 1 116 ? 30.933 1.731 -14.832 1.00 74.75 116 LYS A CA 1
ATOM 883 C C . LYS A 1 116 ? 32.197 2.204 -15.556 1.00 74.75 116 LYS A C 1
ATOM 885 O O . LYS A 1 116 ? 33.060 2.839 -14.948 1.00 74.75 116 LYS A O 1
ATOM 890 N N . LYS A 1 117 ? 32.287 1.950 -16.865 1.00 77.56 117 LYS A N 1
ATOM 891 C CA . LYS A 1 117 ? 33.404 2.397 -17.710 1.00 77.56 117 LYS A CA 1
ATOM 892 C C . LYS A 1 117 ? 33.447 3.923 -17.844 1.00 77.56 117 LYS A C 1
ATOM 894 O O . LYS A 1 117 ? 34.502 4.519 -17.641 1.00 77.56 117 LYS A O 1
ATOM 899 N N . LEU A 1 118 ? 32.308 4.560 -18.121 1.00 70.50 118 LEU A N 1
ATOM 900 C CA . LEU A 1 118 ? 32.216 6.021 -18.203 1.00 70.50 118 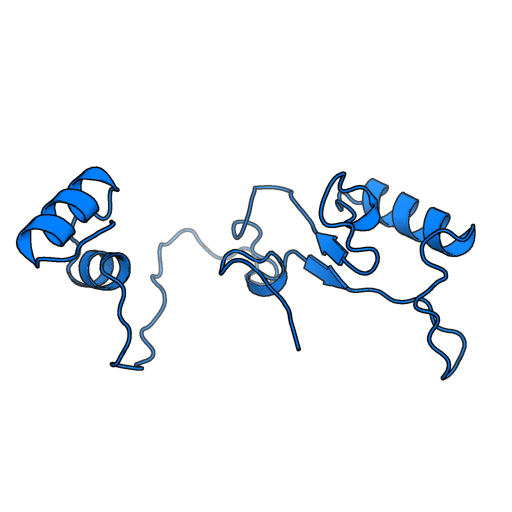LEU A CA 1
ATOM 901 C C . LEU A 1 118 ? 32.408 6.688 -16.838 1.00 70.50 118 LEU A C 1
ATOM 903 O O . LEU A 1 118 ? 33.155 7.655 -16.753 1.00 70.50 118 LEU A O 1
ATOM 907 N N . ALA A 1 119 ? 31.823 6.150 -15.765 1.00 70.38 119 ALA A N 1
ATOM 908 C CA . ALA A 1 119 ? 32.038 6.651 -14.408 1.00 70.38 119 ALA A CA 1
ATOM 909 C C . ALA A 1 119 ? 33.533 6.675 -14.049 1.00 70.38 119 ALA A C 1
ATOM 911 O O . ALA A 1 119 ? 34.026 7.676 -13.537 1.00 70.38 119 ALA A O 1
ATOM 912 N N . THR A 1 120 ? 34.272 5.626 -14.425 1.00 74.44 120 THR A N 1
ATOM 913 C CA . THR A 1 120 ? 35.734 5.567 -14.266 1.00 74.44 120 THR A CA 1
ATOM 914 C C . THR A 1 120 ? 36.444 6.632 -15.115 1.00 74.44 120 THR A C 1
ATOM 916 O O . THR A 1 120 ? 37.330 7.318 -14.613 1.00 74.44 120 THR A O 1
ATOM 919 N N . SER A 1 121 ? 36.033 6.824 -16.376 1.00 68.69 121 SER A N 1
ATOM 920 C CA . SER A 1 121 ? 36.622 7.819 -17.292 1.00 68.69 121 SER A CA 1
ATOM 921 C C . SER A 1 121 ? 36.374 9.273 -16.875 1.00 68.69 121 SER A C 1
ATOM 923 O O . SER A 1 121 ? 37.187 10.136 -17.192 1.00 68.69 121 SER A O 1
ATOM 925 N N . TYR A 1 122 ? 35.265 9.548 -16.184 1.00 66.69 122 TYR A N 1
ATOM 926 C CA . TYR A 1 122 ? 34.909 10.873 -15.663 1.00 66.69 122 TYR A CA 1
ATOM 927 C C . TYR A 1 122 ? 35.269 11.053 -14.175 1.00 66.69 122 TYR A C 1
ATOM 929 O O . TYR A 1 122 ? 34.896 12.052 -13.567 1.00 66.69 122 TYR A O 1
ATOM 937 N N . GLY A 1 123 ? 36.006 10.106 -13.579 1.00 59.34 123 GLY A N 1
ATOM 938 C CA . GLY A 1 123 ? 36.545 10.229 -12.221 1.00 59.34 123 GLY A CA 1
ATOM 939 C C . GLY A 1 123 ? 35.525 10.067 -11.087 1.00 59.34 123 GLY A C 1
ATOM 940 O O . GLY A 1 123 ? 35.796 10.476 -9.957 1.00 59.34 123 GLY A O 1
ATOM 941 N N . ILE A 1 124 ? 34.365 9.463 -11.354 1.00 58.44 124 ILE A N 1
ATOM 942 C CA . ILE A 1 124 ? 33.318 9.212 -10.358 1.00 58.44 124 ILE A CA 1
ATOM 943 C C . ILE A 1 124 ? 33.704 7.978 -9.540 1.00 58.44 124 ILE A C 1
ATOM 945 O O . ILE A 1 124 ? 33.726 6.853 -10.041 1.00 58.44 124 ILE A O 1
ATOM 949 N N . LYS A 1 125 ? 34.026 8.194 -8.262 1.00 53.00 125 LYS A N 1
ATOM 950 C CA . LYS A 1 125 ? 34.350 7.125 -7.307 1.00 53.00 125 LYS A CA 1
ATOM 951 C C . LYS A 1 125 ? 33.059 6.550 -6.702 1.00 53.00 125 LYS A C 1
ATOM 953 O O . LYS A 1 125 ? 32.144 7.309 -6.403 1.00 53.00 125 LYS A O 1
ATOM 958 N N . ASN A 1 126 ? 33.026 5.230 -6.486 1.00 53.19 126 ASN A N 1
ATOM 959 C CA . ASN A 1 126 ? 31.901 4.447 -5.930 1.00 53.19 126 ASN A CA 1
ATOM 960 C C . ASN A 1 126 ? 30.656 4.307 -6.834 1.00 53.19 126 ASN A C 1
ATOM 962 O O . ASN A 1 126 ? 29.531 4.428 -6.350 1.00 53.19 126 ASN A O 1
ATOM 966 N N . TYR A 1 127 ? 30.860 4.037 -8.129 1.00 55.03 127 TYR A N 1
ATOM 967 C CA . TYR A 1 127 ? 29.792 3.596 -9.038 1.00 55.03 127 TYR A CA 1
ATOM 968 C C . TYR A 1 127 ? 29.439 2.111 -8.869 1.00 55.03 127 TYR A C 1
ATOM 970 O O . TYR A 1 127 ? 30.389 1.291 -8.809 1.00 55.03 127 TYR A O 1
#

Radius of gyration: 20.21 Å; Cα contacts (8 Å, |Δi|>4): 106; chains: 1; bounding box: 53×32×46 Å

InterPro domains:
  IPR009045 Peptidase M74/Hedgehog-like, zinc-binding domain superfamily [G3DSA:3.30.1380.10] (2-66)
  IPR009045 Peptidase M74/Hedgehog-like, zinc-binding domain superfamily [SSF55166] (5-66)
  IPR039561 Peptidase M15C [PF13539] (4-65)

Mean predicted aligned error: 16.15 Å

Foldseek 3Di:
DPPDVDPQDLVVLVFKDFDFDDDVPDTDPPCCVPPVNVVVVVVLVVVQKDAQCPDPPRRDSRMIGHQDPHGNPDDDPPPPDDDDDDDDDDDDDDDDQDLLNVCVVVVHPSDPVVSVVVCVVVVNPPD

Organism: Listeria monocytogenes (NCBI:txid1639)

Solvent-accessible surface area (backbone atoms only — not comparable to full-atom values): 8251 Å² total; per-residue (Å²): 132,88,84,65,91,54,100,82,47,49,59,84,44,72,34,34,51,74,59,75,53,66,62,89,95,44,74,43,88,78,45,56,81,36,76,65,31,45,52,51,51,52,51,44,40,74,76,55,34,47,56,28,58,73,43,93,72,82,58,33,67,46,38,34,34,52,71,84,79,46,92,74,62,61,68,84,87,64,66,99,68,68,100,65,94,75,73,84,78,87,80,92,70,93,85,73,79,50,74,60,54,55,23,61,71,73,72,42,74,65,47,72,71,48,46,49,52,49,32,56,76,72,69,50,81,91,120

Nearest PDB structures (foldseek):
  6akv-assembly1_A  TM=7.349E-01  e=1.760E-03  Bacillus phage B4

pLDDT: mean 71.59, std 19.08, range [32.72, 94.81]

Sequence (127 aa):
SGASQTMRSYHLVGQALDFVMAKGKTVDWGAYRSDKGKKFVAKAKSLGFEWGGDWSGFVDNPHLQFNYKGYGTDTFGKGASTSNASKPSANTNTNSLGLVDYMNLNKLDSSFANRKKLATSYGIKNY

Secondary structure (DSSP, 8-state):
----SSS--GGGGT-EEE--EEETTEEESSGGGSHHHHHHHHHHHHTTEEEGGG-SSS--TTEEEE-SSSTT---TTS-S-------PPP---TT---HHHHHHHTT----HHHHHHHHHHTT-S--